Protein AF-F4MYA0-F1 (afdb_monomer_lite)

Secondary structure (DSSP, 8-state):
-TTHHHHHHHHHHHTT----------HHHHHHHHHHHHHHHHHHHHTT-HHHHHHHHHHIIIIIIHHHHHHHHHHT-HHHHHHHHHHHHHHHHHHHTT--HHHHHHHHHHHHT-

Radius of gyration: 24.02 Å; chains: 1; bounding box: 82×21×41 Å

Structure (mmCIF, N/CA/C/O backbone):
data_AF-F4MYA0-F1
#
_entry.id   AF-F4MYA0-F1
#
loop_
_atom_site.group_PDB
_atom_site.id
_atom_site.type_symbol
_atom_site.label_atom_id
_atom_site.label_alt_id
_atom_site.label_comp_id
_atom_site.label_asym_id
_atom_site.label_entity_id
_atom_site.label_seq_id
_atom_site.pdbx_PDB_ins_code
_atom_site.Cartn_x
_atom_site.Cartn_y
_atom_site.Cartn_z
_atom_site.occupancy
_atom_site.B_iso_or_equiv
_atom_site.auth_seq_id
_atom_site.auth_comp_id
_atom_site.auth_asym_id
_atom_site.auth_atom_id
_atom_site.pdbx_PDB_model_num
ATOM 1 N N . MET A 1 1 ? 64.788 -12.817 -22.695 1.00 56.31 1 MET A N 1
ATOM 2 C CA . MET A 1 1 ? 64.478 -11.828 -21.634 1.00 56.31 1 MET A CA 1
ATOM 3 C C . MET A 1 1 ? 63.382 -10.811 -21.996 1.00 56.31 1 MET A C 1
ATOM 5 O O . MET A 1 1 ? 62.639 -10.443 -21.104 1.00 56.31 1 MET A O 1
ATOM 9 N N . ARG A 1 2 ? 63.206 -10.347 -23.253 1.00 60.66 2 ARG A N 1
ATOM 10 C CA . ARG A 1 2 ? 62.245 -9.252 -23.568 1.00 60.66 2 ARG A CA 1
ATOM 11 C C . ARG A 1 2 ? 60.813 -9.672 -23.972 1.00 60.66 2 ARG A C 1
ATOM 13 O O . ARG A 1 2 ? 59.915 -8.839 -23.961 1.00 60.66 2 ARG A O 1
ATOM 20 N N . ILE A 1 3 ? 60.584 -10.946 -24.300 1.00 57.00 3 ILE A N 1
ATOM 21 C CA . ILE A 1 3 ? 59.259 -11.491 -24.684 1.00 57.00 3 ILE A CA 1
ATOM 22 C C . ILE A 1 3 ? 58.461 -11.957 -23.456 1.00 57.00 3 ILE A C 1
ATOM 24 O O . ILE A 1 3 ? 57.244 -11.820 -23.408 1.00 57.00 3 ILE A O 1
ATOM 28 N N . TRP A 1 4 ? 59.159 -12.421 -22.420 1.00 53.31 4 TRP A N 1
ATOM 29 C CA . TRP A 1 4 ? 58.544 -12.966 -21.209 1.00 53.31 4 TRP A CA 1
ATOM 30 C C . TRP A 1 4 ? 57.913 -11.878 -20.330 1.00 53.31 4 TRP A C 1
ATOM 32 O O . TRP A 1 4 ? 56.867 -12.112 -19.742 1.00 53.31 4 TRP A O 1
ATOM 42 N N . HIS A 1 5 ? 58.459 -10.656 -20.324 1.00 52.28 5 HIS A N 1
ATOM 43 C CA . HIS A 1 5 ? 57.819 -9.514 -19.658 1.00 52.28 5 HIS A CA 1
ATOM 44 C C . HIS A 1 5 ? 56.535 -9.054 -20.360 1.00 52.28 5 HIS A C 1
ATOM 46 O O . HIS A 1 5 ? 55.598 -8.637 -19.688 1.00 52.28 5 HIS A O 1
ATOM 52 N N . LYS A 1 6 ? 56.457 -9.173 -21.696 1.00 50.81 6 LYS A N 1
ATOM 53 C CA . LYS A 1 6 ? 55.238 -8.841 -22.451 1.00 50.81 6 LYS A CA 1
ATOM 54 C C . LYS A 1 6 ? 54.132 -9.876 -22.244 1.00 50.81 6 LYS A C 1
ATOM 56 O O . LYS A 1 6 ? 52.973 -9.495 -22.165 1.00 50.81 6 LYS A O 1
ATOM 61 N N . LEU A 1 7 ? 54.491 -11.155 -22.102 1.00 52.91 7 LEU A N 1
ATOM 62 C CA . LEU A 1 7 ? 53.539 -12.229 -21.799 1.00 52.91 7 LEU A CA 1
ATOM 63 C C . LEU A 1 7 ? 53.031 -12.152 -20.348 1.00 52.91 7 LEU A C 1
ATOM 65 O O . LEU A 1 7 ? 51.846 -12.339 -20.097 1.00 52.91 7 LEU A O 1
ATOM 69 N N . PHE A 1 8 ? 53.910 -11.800 -19.405 1.00 53.38 8 PHE A N 1
ATOM 70 C CA . PHE A 1 8 ? 53.550 -11.639 -17.995 1.00 53.38 8 PHE A CA 1
ATOM 71 C C . PHE A 1 8 ? 52.6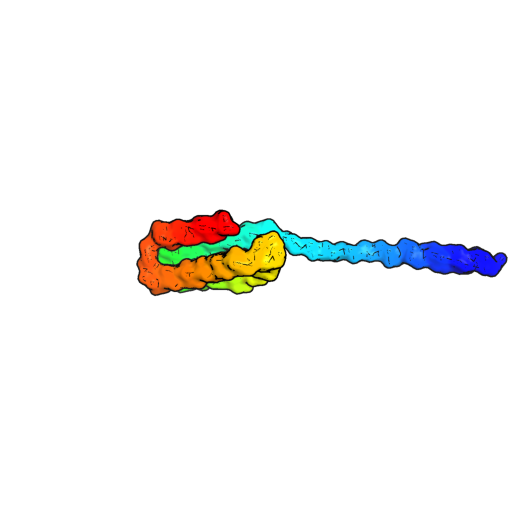28 -10.430 -17.757 1.00 53.38 8 PHE A C 1
ATOM 73 O O . PHE A 1 8 ? 51.671 -10.522 -16.994 1.00 53.38 8 PHE A O 1
ATOM 80 N N . LEU A 1 9 ? 52.853 -9.317 -18.469 1.00 52.88 9 LEU A N 1
ATOM 81 C CA . LEU A 1 9 ? 51.961 -8.150 -18.434 1.00 52.88 9 LEU A CA 1
ATOM 82 C C . LEU A 1 9 ? 50.583 -8.423 -19.063 1.00 52.88 9 LEU A C 1
ATOM 84 O O . LEU A 1 9 ? 49.599 -7.847 -18.611 1.00 52.88 9 LEU A O 1
ATOM 88 N N . LEU A 1 10 ? 50.488 -9.318 -20.055 1.00 52.19 10 LEU A N 1
ATOM 89 C CA . LEU A 1 10 ? 49.212 -9.665 -20.693 1.00 52.19 10 LEU A CA 1
ATOM 90 C C . LEU A 1 10 ? 48.321 -10.541 -19.790 1.00 52.19 10 LEU A C 1
ATOM 92 O O . LEU A 1 10 ? 47.106 -10.364 -19.776 1.00 52.19 10 LEU A O 1
ATOM 96 N N . CYS A 1 11 ? 48.912 -11.436 -18.988 1.00 51.09 11 CYS A N 1
ATOM 97 C CA . CYS A 1 11 ? 48.166 -12.289 -18.053 1.00 51.09 11 CYS A CA 1
ATOM 98 C C . CYS A 1 11 ? 47.602 -11.528 -16.839 1.00 51.09 11 CYS A C 1
ATOM 100 O O . CYS A 1 11 ? 46.540 -11.894 -16.339 1.00 51.09 11 CYS A O 1
ATOM 102 N N . CYS A 1 12 ? 48.245 -10.443 -16.387 1.00 49.72 12 CYS A N 1
ATOM 103 C CA . CYS A 1 12 ? 47.713 -9.619 -15.291 1.00 49.72 12 CYS A CA 1
ATOM 104 C C . CYS A 1 12 ? 46.422 -8.867 -15.663 1.00 49.72 12 CYS A C 1
ATOM 106 O O . CYS A 1 12 ? 45.593 -8.619 -14.791 1.00 49.72 12 CYS A O 1
ATOM 108 N N . CYS A 1 13 ? 46.207 -8.534 -16.940 1.00 49.50 13 CYS A N 1
ATOM 109 C CA . CYS A 1 13 ? 44.978 -7.861 -17.378 1.00 49.50 13 CYS A CA 1
ATOM 110 C C . CYS A 1 13 ? 43.757 -8.793 -17.455 1.00 49.50 13 CYS A C 1
ATOM 112 O O . CYS A 1 13 ? 42.631 -8.308 -17.409 1.00 49.50 13 CYS A O 1
ATOM 114 N N . TRP A 1 14 ? 43.946 -10.113 -17.536 1.00 48.06 14 TRP A N 1
ATOM 115 C CA . TRP A 1 14 ? 42.833 -11.072 -17.571 1.00 48.06 14 TRP A CA 1
ATOM 116 C C . TRP A 1 14 ? 42.303 -11.473 -16.195 1.00 48.06 14 TRP A C 1
ATOM 118 O O . TRP A 1 14 ? 41.161 -11.915 -16.100 1.00 48.06 14 TRP A O 1
ATOM 128 N N . TRP A 1 15 ? 43.064 -11.249 -15.122 1.00 49.00 15 TRP A N 1
ATOM 129 C CA . TRP A 1 15 ? 42.597 -11.553 -13.765 1.00 49.00 15 TRP A CA 1
ATOM 130 C C . TRP A 1 15 ? 41.831 -10.418 -13.079 1.00 49.00 15 TRP A C 1
ATOM 132 O O . TRP A 1 15 ? 41.242 -10.641 -12.027 1.00 49.00 15 TRP A O 1
ATOM 142 N N . LEU A 1 16 ? 41.772 -9.230 -13.689 1.00 53.59 16 LEU A N 1
ATOM 143 C CA . LEU A 1 16 ? 40.955 -8.106 -13.213 1.00 53.59 16 LEU A CA 1
ATOM 144 C C . LEU A 1 16 ? 39.551 -8.061 -13.840 1.00 53.59 16 LEU A C 1
ATOM 146 O O . LEU A 1 16 ? 38.893 -7.024 -13.822 1.00 53.59 16 LEU A O 1
ATOM 150 N N . SER A 1 17 ? 39.050 -9.184 -14.359 1.00 57.94 17 SER A N 1
ATOM 151 C CA . SER A 1 17 ? 37.619 -9.328 -14.658 1.00 57.94 17 SER A CA 1
ATOM 152 C C . SER A 1 17 ? 36.859 -9.624 -13.364 1.00 57.94 17 SER A C 1
ATOM 154 O O . SER A 1 17 ? 36.267 -10.688 -13.199 1.00 57.94 17 SER A O 1
ATOM 156 N N . SER A 1 18 ? 36.930 -8.698 -12.405 1.00 61.75 18 SER A N 1
ATOM 157 C CA . SER A 1 18 ? 36.075 -8.721 -11.224 1.00 61.75 18 SER A CA 1
ATOM 158 C C . SER A 1 18 ? 34.635 -8.637 -11.709 1.00 61.75 18 SER A C 1
ATOM 160 O O . SER A 1 18 ? 34.227 -7.641 -12.303 1.00 61.75 18 SER A O 1
ATOM 162 N N . SER A 1 19 ? 33.880 -9.706 -11.490 1.00 62.09 19 SER A N 1
ATOM 163 C CA . SER A 1 19 ? 32.445 -9.764 -11.718 1.00 62.09 19 SER A CA 1
ATOM 164 C C . SER A 1 19 ? 31.772 -8.577 -11.027 1.00 62.09 19 SER A C 1
ATOM 166 O O . SER A 1 19 ? 31.624 -8.579 -9.804 1.00 62.09 19 SER A O 1
ATOM 168 N N . LEU A 1 20 ? 31.356 -7.563 -11.794 1.00 63.84 20 LEU A N 1
ATOM 169 C CA . LEU A 1 20 ? 30.315 -6.656 -11.330 1.00 63.84 20 LEU A CA 1
ATOM 170 C C . LEU A 1 20 ? 29.056 -7.512 -11.190 1.00 63.84 20 LEU A C 1
ATOM 172 O O . LEU A 1 20 ? 28.386 -7.806 -12.178 1.00 63.84 20 LEU A O 1
ATOM 176 N N . ALA A 1 21 ? 28.762 -7.962 -9.974 1.00 64.62 21 ALA A N 1
ATOM 177 C CA . ALA A 1 21 ? 27.441 -8.464 -9.653 1.00 64.62 21 ALA A CA 1
ATOM 178 C C . ALA A 1 21 ? 26.504 -7.253 -9.668 1.00 64.62 21 ALA A C 1
ATOM 180 O O . ALA A 1 21 ? 26.565 -6.394 -8.790 1.00 64.62 21 ALA A O 1
ATOM 181 N N . TRP A 1 22 ? 25.685 -7.143 -10.710 1.00 63.69 22 TRP A N 1
ATOM 182 C CA . TRP A 1 22 ? 24.589 -6.186 -10.717 1.00 63.69 22 TRP A CA 1
ATOM 183 C C . TRP A 1 22 ? 23.570 -6.691 -9.703 1.00 63.69 22 TRP A C 1
ATOM 185 O O . TRP A 1 22 ? 23.063 -7.803 -9.847 1.00 63.69 22 TRP A O 1
ATOM 195 N N . ALA A 1 23 ? 23.307 -5.909 -8.657 1.00 66.25 23 ALA A N 1
ATOM 196 C CA . ALA A 1 23 ? 22.243 -6.231 -7.721 1.00 66.25 23 ALA A CA 1
ATOM 197 C C . ALA A 1 23 ? 20.912 -6.193 -8.482 1.00 66.25 23 ALA A C 1
ATOM 199 O O . ALA A 1 23 ? 20.441 -5.125 -8.876 1.00 66.25 23 ALA A O 1
ATOM 200 N N . THR A 1 24 ? 20.329 -7.361 -8.738 1.00 69.19 24 THR A N 1
ATOM 201 C CA . THR A 1 24 ? 18.968 -7.461 -9.260 1.00 69.19 24 THR A CA 1
ATOM 202 C C . THR A 1 24 ? 17.996 -7.128 -8.133 1.00 69.19 24 THR A C 1
ATOM 204 O O . THR A 1 24 ? 18.099 -7.747 -7.071 1.00 69.19 24 THR A O 1
ATOM 207 N N . PRO A 1 25 ? 17.063 -6.183 -8.329 1.00 76.38 25 PRO A N 1
ATOM 208 C CA . PRO A 1 25 ? 16.025 -5.911 -7.345 1.00 76.38 25 PRO A CA 1
ATOM 209 C C . PRO A 1 25 ? 15.222 -7.179 -7.037 1.00 76.38 25 PRO A C 1
ATOM 211 O O . PRO A 1 25 ? 14.745 -7.845 -7.958 1.00 76.38 25 PRO A O 1
ATOM 214 N N . ASP A 1 26 ? 15.052 -7.504 -5.754 1.00 88.00 26 ASP A N 1
ATOM 215 C CA . ASP A 1 26 ? 14.151 -8.578 -5.331 1.00 88.00 26 ASP A CA 1
ATOM 216 C C . ASP A 1 26 ? 12.717 -8.040 -5.275 1.00 88.00 26 ASP A C 1
ATOM 218 O O . ASP A 1 26 ? 12.185 -7.665 -4.226 1.00 88.00 26 ASP A O 1
ATOM 222 N N . TYR A 1 27 ? 12.090 -7.959 -6.450 1.00 91.81 27 TYR A N 1
ATOM 223 C CA . TYR A 1 27 ? 10.709 -7.499 -6.570 1.00 91.81 27 TYR A CA 1
ATOM 224 C C . TYR A 1 27 ? 9.742 -8.363 -5.755 1.00 91.81 27 TYR A C 1
ATOM 226 O O . TYR A 1 27 ? 8.756 -7.844 -5.235 1.00 91.81 27 TYR A O 1
ATOM 234 N N . GLN A 1 28 ? 10.025 -9.661 -5.605 1.00 93.19 28 GLN A N 1
ATOM 235 C CA . GLN A 1 28 ? 9.164 -10.563 -4.849 1.00 93.19 28 GLN A CA 1
ATOM 236 C C . GLN A 1 28 ? 9.171 -10.209 -3.361 1.00 93.19 28 GLN A C 1
ATOM 238 O O . GLN A 1 28 ? 8.114 -10.222 -2.728 1.00 93.19 28 GLN A O 1
ATOM 243 N N . GLN A 1 29 ? 10.329 -9.838 -2.810 1.00 95.06 29 GLN A N 1
ATOM 244 C CA . GLN A 1 29 ? 10.419 -9.348 -1.438 1.00 95.06 29 GLN A CA 1
ATOM 245 C C . GLN A 1 29 ? 9.545 -8.103 -1.226 1.00 95.06 29 GLN A C 1
ATOM 247 O O . GLN A 1 29 ? 8.795 -8.050 -0.251 1.00 95.06 29 GLN A O 1
ATOM 252 N N . TRP A 1 30 ? 9.587 -7.126 -2.137 1.00 95.69 30 TRP A N 1
ATOM 253 C CA . TRP A 1 30 ? 8.759 -5.917 -2.028 1.00 95.69 30 TRP A CA 1
ATOM 254 C C . TRP A 1 30 ? 7.263 -6.206 -2.173 1.00 95.69 30 TRP A C 1
ATOM 256 O O . TRP A 1 30 ? 6.459 -5.664 -1.418 1.00 95.69 30 TRP A O 1
ATOM 266 N N . VAL A 1 31 ? 6.877 -7.105 -3.084 1.00 96.19 31 VAL A N 1
ATOM 267 C CA . VAL A 1 31 ? 5.482 -7.558 -3.212 1.00 96.19 31 VAL A CA 1
ATOM 268 C C . VAL A 1 31 ? 5.001 -8.213 -1.913 1.00 96.19 31 VAL A C 1
ATOM 270 O O . VAL A 1 31 ? 3.919 -7.884 -1.424 1.00 96.19 31 VAL A O 1
ATOM 273 N N . ASN A 1 32 ? 5.812 -9.088 -1.316 1.00 97.56 32 ASN A N 1
ATOM 274 C CA . ASN A 1 32 ? 5.476 -9.753 -0.056 1.00 97.56 32 ASN A CA 1
ATOM 275 C C . ASN A 1 32 ? 5.345 -8.752 1.107 1.00 97.56 32 ASN A C 1
ATOM 277 O O . ASN A 1 32 ? 4.433 -8.880 1.926 1.00 97.56 32 ASN A O 1
ATOM 281 N N . ASP A 1 33 ? 6.224 -7.746 1.177 1.00 98.19 33 ASP A N 1
ATOM 282 C CA . ASP A 1 33 ? 6.161 -6.696 2.202 1.00 98.19 33 ASP A CA 1
ATOM 283 C C . ASP A 1 33 ? 4.881 -5.851 2.056 1.00 98.19 33 ASP A C 1
ATOM 285 O O . ASP A 1 33 ? 4.145 -5.664 3.028 1.00 98.19 33 ASP A O 1
ATOM 289 N N . ILE A 1 34 ? 4.516 -5.453 0.828 1.00 98.25 34 ILE A N 1
ATOM 290 C CA . ILE A 1 34 ? 3.228 -4.787 0.568 1.00 98.25 34 ILE A CA 1
ATOM 291 C C . ILE A 1 34 ? 2.069 -5.657 1.058 1.00 98.25 34 ILE A C 1
ATOM 293 O O . ILE A 1 34 ? 1.239 -5.180 1.829 1.00 98.25 34 ILE A O 1
ATOM 297 N N . GLN A 1 35 ? 2.008 -6.932 0.662 1.00 98.44 35 GLN A N 1
ATOM 298 C CA . GLN A 1 35 ? 0.912 -7.822 1.056 1.00 98.44 35 GLN A CA 1
ATOM 299 C C . GLN A 1 35 ? 0.789 -7.950 2.581 1.00 98.44 35 GLN A C 1
ATOM 301 O O . GLN A 1 35 ? -0.313 -7.796 3.112 1.00 98.44 35 GLN A O 1
ATOM 306 N N . SER A 1 36 ? 1.915 -8.134 3.278 1.00 98.69 36 SER A N 1
ATOM 307 C CA . SER A 1 36 ? 1.983 -8.199 4.742 1.00 98.69 36 SER A CA 1
ATOM 308 C C . SER A 1 36 ? 1.467 -6.917 5.407 1.00 98.69 36 SER A C 1
ATOM 310 O O . SER A 1 36 ? 0.666 -6.962 6.345 1.00 98.69 36 SER A O 1
ATOM 312 N N . ARG A 1 37 ? 1.858 -5.746 4.892 1.00 98.75 37 ARG A N 1
ATOM 313 C CA . ARG A 1 37 ? 1.384 -4.454 5.407 1.00 98.75 37 ARG A CA 1
ATOM 314 C C . ARG A 1 37 ? -0.101 -4.237 5.142 1.00 98.75 37 ARG A C 1
ATOM 316 O O . ARG A 1 37 ? -0.794 -3.735 6.020 1.00 98.75 37 ARG A O 1
ATOM 323 N N . LEU A 1 38 ? -0.615 -4.664 3.988 1.00 98.81 38 LEU A N 1
ATOM 324 C CA . LEU A 1 38 ? -2.050 -4.615 3.690 1.00 98.81 38 LEU A CA 1
ATOM 325 C C . LEU A 1 38 ? -2.858 -5.539 4.622 1.00 98.81 38 LEU A C 1
ATOM 327 O O . LEU A 1 38 ? -3.917 -5.137 5.103 1.00 98.81 38 LEU A O 1
ATOM 331 N N . ASP A 1 39 ? -2.349 -6.734 4.943 1.00 98.81 39 ASP A N 1
ATOM 332 C CA . ASP A 1 39 ? -2.935 -7.600 5.980 1.00 98.81 39 ASP A CA 1
ATOM 333 C C . ASP A 1 39 ? -2.945 -6.922 7.348 1.00 98.81 39 ASP A C 1
ATOM 335 O O . ASP A 1 39 ? -3.963 -6.904 8.047 1.00 98.81 39 ASP A O 1
ATOM 339 N N . LYS A 1 40 ? -1.828 -6.294 7.716 1.00 98.88 40 LYS A N 1
ATOM 340 C CA . LYS A 1 40 ? -1.721 -5.561 8.972 1.00 98.88 40 LYS A CA 1
ATOM 341 C C . LYS A 1 40 ? -2.690 -4.378 9.036 1.00 98.88 40 LYS A C 1
ATOM 343 O O . LYS A 1 40 ? -3.284 -4.151 10.089 1.00 98.88 40 LYS A O 1
ATOM 348 N N . THR A 1 41 ? -2.893 -3.656 7.932 1.00 98.88 41 THR A N 1
ATOM 349 C CA . THR A 1 41 ? -3.888 -2.580 7.832 1.00 98.88 41 THR A CA 1
ATOM 350 C C . THR A 1 41 ? -5.291 -3.093 8.143 1.00 98.88 41 THR A C 1
ATOM 352 O O . THR A 1 41 ? -5.969 -2.480 8.967 1.00 98.88 41 THR A O 1
ATOM 355 N N . SER A 1 42 ? -5.713 -4.215 7.544 1.00 98.81 42 SER A N 1
ATOM 356 C CA . SER A 1 42 ? -7.029 -4.818 7.820 1.00 98.81 42 SER A CA 1
ATOM 357 C C . SER A 1 42 ? -7.188 -5.159 9.306 1.00 98.81 42 SER A C 1
ATOM 359 O O . SER A 1 42 ? -8.163 -4.748 9.936 1.00 98.81 42 SER A O 1
ATOM 361 N N . GLN A 1 43 ? -6.183 -5.817 9.898 1.00 98.88 43 GLN A N 1
ATOM 362 C CA . GLN A 1 43 ? -6.193 -6.197 11.316 1.00 98.88 43 GLN A CA 1
ATOM 363 C C . GLN A 1 43 ? -6.270 -4.989 12.257 1.00 98.88 43 GLN A C 1
ATOM 365 O O . GLN A 1 43 ? -7.004 -5.014 13.244 1.00 98.88 43 GLN A O 1
ATOM 370 N N . LEU A 1 44 ? -5.496 -3.936 11.983 1.00 98.94 44 LEU A N 1
ATOM 371 C CA . LEU A 1 44 ? -5.516 -2.708 12.780 1.00 98.94 44 LEU A CA 1
ATOM 372 C C . LEU A 1 44 ? -6.873 -2.011 12.677 1.00 98.94 44 LEU A C 1
ATOM 374 O O . LEU A 1 44 ? -7.409 -1.569 13.693 1.00 98.94 44 LEU A O 1
ATOM 378 N N . TYR A 1 45 ? -7.452 -1.962 11.477 1.00 98.81 45 TYR A N 1
ATOM 379 C CA . TYR A 1 45 ? -8.766 -1.366 11.272 1.00 98.81 45 TYR A CA 1
ATOM 380 C C . TYR A 1 45 ? -9.870 -2.139 12.006 1.00 98.81 45 TYR A C 1
ATOM 382 O O . TYR A 1 45 ? -10.677 -1.536 12.712 1.00 98.81 45 TYR A O 1
ATOM 390 N N . GLN A 1 46 ? -9.825 -3.474 11.968 1.00 98.62 46 GLN A N 1
ATOM 391 C CA . GLN A 1 46 ? -10.743 -4.336 12.718 1.00 98.62 46 GLN A CA 1
ATOM 392 C C . GLN A 1 46 ? -10.663 -4.094 14.236 1.00 98.62 46 GLN A C 1
ATOM 394 O O . GLN A 1 46 ? -11.667 -4.177 14.941 1.00 98.62 46 GLN A O 1
ATOM 399 N N . GLN A 1 47 ? -9.474 -3.760 14.741 1.00 98.69 47 GLN A N 1
ATOM 400 C CA . GLN A 1 47 ? -9.228 -3.401 16.143 1.00 98.69 47 GLN A CA 1
ATOM 401 C C . GLN A 1 47 ? -9.595 -1.944 16.472 1.00 98.69 47 GLN A C 1
ATOM 403 O O . GLN A 1 47 ? -9.272 -1.475 17.561 1.00 98.69 47 GLN A O 1
ATOM 408 N N . GLN A 1 48 ? -10.237 -1.222 15.547 1.00 98.44 48 GLN A N 1
ATOM 409 C CA . GLN A 1 48 ? -10.585 0.199 15.661 1.00 98.44 48 GLN A CA 1
ATOM 410 C C . GLN A 1 48 ? -9.365 1.126 15.830 1.00 98.44 48 GLN A C 1
ATOM 412 O O . GLN A 1 48 ? -9.489 2.271 16.265 1.00 98.44 48 GLN A O 1
ATOM 417 N N . LYS A 1 49 ? -8.169 0.661 15.446 1.00 98.75 49 LYS A N 1
ATOM 418 C CA . LYS A 1 49 ? -6.916 1.431 15.475 1.00 98.75 49 LYS A CA 1
ATOM 419 C C . LYS A 1 49 ? -6.724 2.188 14.165 1.00 98.75 49 LYS A C 1
ATOM 421 O O . LYS A 1 49 ? -5.793 1.933 13.400 1.00 98.75 49 LYS A O 1
ATOM 426 N N . ASN A 1 50 ? -7.640 3.108 13.883 1.00 98.44 50 ASN A N 1
ATOM 427 C CA . ASN A 1 50 ? -7.757 3.730 12.563 1.00 98.44 50 ASN A CA 1
ATOM 428 C C . ASN A 1 50 ? -6.505 4.527 12.165 1.00 98.44 50 ASN A C 1
ATOM 430 O O . ASN A 1 50 ? -6.062 4.424 11.022 1.00 98.44 50 ASN A O 1
ATOM 434 N N . ASP A 1 51 ? -5.894 5.268 13.089 1.00 98.62 51 ASP A N 1
ATOM 435 C CA . ASP A 1 51 ? -4.687 6.055 12.798 1.00 98.62 51 ASP A CA 1
ATOM 436 C C . ASP A 1 51 ? -3.479 5.164 12.473 1.00 98.62 51 ASP A C 1
ATOM 438 O O . ASP A 1 51 ? -2.740 5.428 11.519 1.00 98.62 51 ASP A O 1
ATOM 442 N N . GLU A 1 52 ? -3.319 4.055 13.199 1.00 98.81 52 GLU A N 1
ATOM 443 C CA . GLU A 1 52 ? -2.288 3.053 12.914 1.00 98.81 52 GLU A CA 1
ATOM 444 C C . GLU A 1 52 ? -2.548 2.370 11.564 1.00 98.81 52 GLU A C 1
ATOM 446 O O . GLU A 1 52 ? -1.621 2.194 10.772 1.00 98.81 52 GLU A O 1
ATOM 451 N N . ALA A 1 53 ? -3.805 2.030 11.256 1.00 98.88 53 ALA A N 1
ATOM 452 C CA . ALA A 1 53 ? -4.185 1.420 9.983 1.00 98.88 53 ALA A CA 1
ATOM 453 C C . ALA A 1 53 ? -3.891 2.354 8.793 1.00 98.88 53 ALA A C 1
ATOM 455 O O . ALA A 1 53 ? -3.296 1.923 7.799 1.00 98.88 53 ALA A O 1
ATOM 456 N N . ARG A 1 54 ? -4.236 3.647 8.920 1.00 98.81 54 ARG A N 1
ATOM 457 C CA . ARG A 1 54 ? -3.934 4.698 7.929 1.00 98.81 54 ARG A CA 1
ATOM 458 C C . ARG A 1 54 ? -2.440 4.867 7.720 1.00 98.81 54 ARG A C 1
ATOM 460 O O . ARG A 1 54 ? -1.996 4.974 6.581 1.00 98.81 54 ARG A O 1
ATOM 467 N N . THR A 1 55 ? -1.681 4.894 8.809 1.00 98.81 55 THR A N 1
ATOM 468 C CA . THR A 1 55 ? -0.222 5.014 8.756 1.00 98.81 55 THR A CA 1
ATOM 469 C C . THR A 1 55 ? 0.384 3.789 8.082 1.00 98.81 55 THR A C 1
ATOM 471 O O . THR A 1 55 ? 1.208 3.928 7.186 1.00 98.81 55 THR A O 1
ATOM 474 N N . THR A 1 56 ? -0.089 2.590 8.420 1.00 98.88 56 THR A N 1
ATOM 475 C CA . THR A 1 56 ? 0.415 1.332 7.853 1.00 98.88 56 THR A CA 1
ATOM 476 C C . THR A 1 56 ? 0.216 1.263 6.336 1.00 98.88 56 THR A C 1
ATOM 478 O O . THR A 1 56 ? 1.173 0.979 5.618 1.00 98.88 56 THR A O 1
ATOM 481 N N . VAL A 1 57 ? -0.980 1.590 5.819 1.00 98.75 57 VAL A N 1
ATOM 482 C CA . VAL A 1 57 ? -1.217 1.585 4.359 1.00 98.75 57 VAL A CA 1
ATOM 483 C C . VAL A 1 57 ? -0.443 2.697 3.649 1.00 98.75 57 VAL A C 1
ATOM 485 O O . VAL A 1 57 ? 0.031 2.510 2.532 1.00 98.75 57 VAL A O 1
ATOM 488 N N . GLN A 1 58 ? -0.256 3.840 4.312 1.00 98.69 58 GLN A N 1
ATOM 489 C CA . GLN A 1 58 ? 0.558 4.936 3.799 1.00 98.69 58 GLN A CA 1
ATOM 490 C C . GLN A 1 58 ? 2.037 4.535 3.691 1.00 98.69 58 GLN A C 1
ATOM 492 O O . GLN A 1 58 ? 2.678 4.856 2.697 1.00 98.69 58 GLN A O 1
ATOM 497 N N . MET A 1 59 ? 2.575 3.809 4.673 1.00 98.56 59 MET A N 1
ATOM 498 C CA . MET A 1 59 ? 3.957 3.321 4.627 1.00 98.56 59 MET A CA 1
ATOM 499 C C . MET A 1 59 ? 4.138 2.175 3.630 1.00 98.56 59 MET A C 1
ATOM 501 O O . MET A 1 59 ? 5.182 2.098 3.000 1.00 98.56 59 MET A O 1
ATOM 505 N N . ALA A 1 60 ? 3.123 1.335 3.400 1.00 98.56 60 ALA A N 1
ATOM 506 C CA . ALA A 1 60 ? 3.162 0.370 2.296 1.00 98.56 60 ALA A CA 1
ATOM 507 C C . ALA A 1 60 ? 3.334 1.065 0.930 1.00 98.56 60 ALA A C 1
ATOM 509 O O . ALA A 1 60 ? 4.056 0.562 0.070 1.00 98.56 60 ALA A O 1
ATOM 510 N N . TYR A 1 61 ? 2.717 2.238 0.758 1.00 98.56 61 TYR A N 1
ATOM 511 C CA . TYR A 1 61 ? 2.917 3.076 -0.421 1.00 98.56 61 TYR A CA 1
ATOM 512 C C . TYR A 1 61 ? 4.331 3.687 -0.462 1.00 98.56 61 TYR A C 1
ATOM 514 O O . TYR A 1 61 ? 5.115 3.341 -1.343 1.00 98.56 61 TYR A O 1
ATOM 522 N N . PHE A 1 62 ? 4.677 4.544 0.505 1.00 98.19 62 PHE A N 1
ATOM 523 C CA . PHE A 1 62 ? 5.920 5.329 0.458 1.00 98.19 62 PHE A CA 1
ATOM 524 C C . PHE A 1 62 ? 7.189 4.484 0.628 1.00 98.19 62 PHE A C 1
ATOM 526 O O . PHE A 1 62 ? 8.168 4.692 -0.074 1.00 98.19 62 PHE A O 1
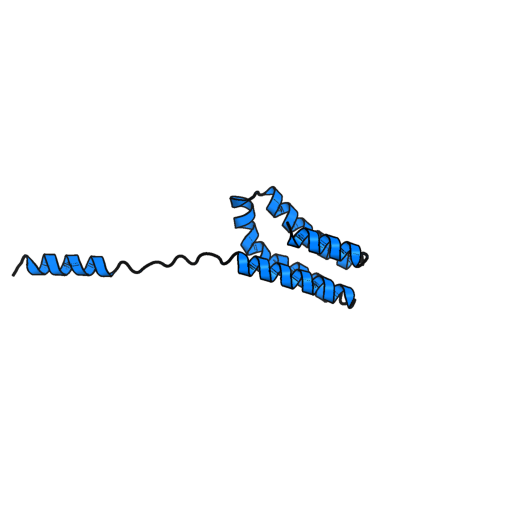ATOM 533 N N . GLU A 1 63 ? 7.208 3.523 1.555 1.00 97.38 63 GLU A N 1
ATOM 534 C CA . GLU A 1 63 ? 8.442 2.779 1.848 1.00 97.38 63 GLU A CA 1
ATOM 535 C C . GLU A 1 63 ? 8.693 1.641 0.855 1.00 97.38 63 GLU A C 1
ATOM 537 O O . GLU A 1 63 ? 9.843 1.244 0.664 1.00 97.38 63 GLU A O 1
ATOM 542 N N . VAL A 1 64 ? 7.635 1.093 0.242 1.00 96.94 64 VAL A N 1
ATOM 543 C CA . VAL A 1 64 ? 7.732 -0.144 -0.545 1.00 96.94 64 VAL A CA 1
ATOM 544 C C . VAL A 1 64 ? 7.282 0.051 -1.989 1.00 96.94 64 VAL A C 1
ATOM 546 O O . VAL A 1 64 ? 8.083 -0.190 -2.892 1.00 96.94 64 VAL A O 1
ATOM 549 N N . PHE A 1 65 ? 6.047 0.509 -2.234 1.00 98.19 65 PHE A N 1
ATOM 550 C CA . PHE A 1 65 ? 5.508 0.633 -3.596 1.00 98.19 65 PHE A CA 1
ATOM 551 C C . PHE A 1 65 ? 6.274 1.630 -4.475 1.00 98.19 65 PHE A C 1
ATOM 553 O O . PHE A 1 65 ? 6.437 1.354 -5.661 1.00 98.19 65 PHE A O 1
ATOM 560 N N . GLU A 1 66 ? 6.816 2.724 -3.933 1.00 96.88 66 GLU A N 1
ATOM 561 C CA . GLU A 1 66 ? 7.633 3.667 -4.724 1.00 96.88 66 GLU A CA 1
ATOM 562 C C . GLU A 1 66 ? 8.848 2.984 -5.396 1.00 96.88 66 GLU A C 1
ATOM 564 O O . GLU A 1 66 ? 9.229 3.344 -6.510 1.00 96.88 66 GLU A O 1
ATOM 569 N N . ASN A 1 67 ? 9.398 1.914 -4.800 1.00 95.69 67 ASN A N 1
ATOM 570 C CA . ASN A 1 67 ? 10.475 1.116 -5.413 1.00 95.69 67 ASN A CA 1
ATOM 571 C C . ASN A 1 67 ? 9.995 0.262 -6.604 1.00 95.69 67 ASN A C 1
ATOM 573 O O . ASN A 1 67 ? 10.794 -0.153 -7.447 1.00 95.69 67 ASN A O 1
ATOM 577 N N . LEU A 1 68 ? 8.691 -0.018 -6.672 1.00 96.56 68 LEU A N 1
ATOM 578 C CA . LEU A 1 68 ? 8.040 -0.802 -7.722 1.00 96.56 68 LEU A CA 1
ATOM 579 C C . LEU A 1 68 ? 7.376 0.069 -8.793 1.00 96.56 68 LEU A C 1
ATOM 581 O O . LEU A 1 68 ? 7.178 -0.411 -9.908 1.00 96.56 68 LEU A O 1
ATOM 585 N N . GLU A 1 69 ? 7.073 1.334 -8.502 1.00 97.06 69 GLU A N 1
ATOM 586 C CA . GLU A 1 69 ? 6.341 2.234 -9.400 1.00 97.06 69 GLU A CA 1
ATOM 587 C C . GLU A 1 69 ? 7.025 2.365 -10.773 1.00 97.06 69 GLU A C 1
ATOM 589 O O . GLU A 1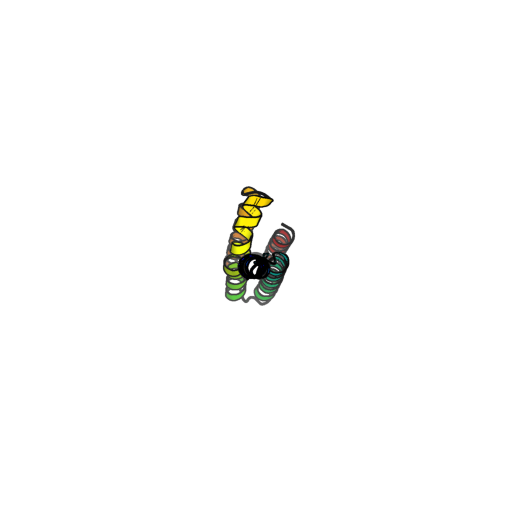 69 ? 6.417 2.127 -11.819 1.00 97.06 69 GLU A O 1
ATOM 594 N N . GLY A 1 70 ? 8.324 2.682 -10.787 1.00 97.19 70 GLY A N 1
ATOM 595 C CA . GLY A 1 70 ? 9.113 2.786 -12.018 1.00 97.19 70 GLY A CA 1
ATOM 596 C C . GLY A 1 70 ? 9.113 1.485 -12.836 1.00 97.19 70 GLY A C 1
ATOM 597 O O . GLY A 1 70 ? 8.725 1.509 -14.010 1.00 97.19 70 GLY A O 1
ATOM 598 N N . PRO A 1 71 ? 9.505 0.342 -12.241 1.00 95.31 71 PRO A N 1
ATOM 599 C CA . PRO A 1 71 ? 9.428 -0.967 -12.885 1.00 95.31 71 PRO A CA 1
ATOM 600 C C . PRO A 1 71 ? 8.036 -1.324 -13.423 1.00 95.31 71 PRO A C 1
ATOM 602 O O . PRO A 1 71 ? 7.945 -1.798 -14.555 1.00 95.31 71 PRO A O 1
ATOM 605 N N . ILE A 1 72 ? 6.959 -1.069 -12.675 1.00 97.19 72 ILE A N 1
ATOM 606 C CA . ILE A 1 72 ? 5.578 -1.325 -13.119 1.00 97.19 72 ILE A CA 1
ATOM 607 C C . ILE A 1 72 ? 5.232 -0.434 -14.312 1.00 97.19 72 ILE A C 1
ATOM 609 O O . ILE A 1 72 ? 4.699 -0.917 -15.313 1.00 97.19 72 ILE A O 1
ATOM 613 N N . ARG A 1 73 ? 5.565 0.859 -14.247 1.00 98.12 73 ARG A N 1
ATOM 614 C CA . ARG A 1 73 ? 5.300 1.813 -15.328 1.00 98.12 73 ARG A CA 1
ATOM 615 C C . ARG A 1 73 ? 5.972 1.406 -16.639 1.00 98.12 73 ARG A C 1
ATOM 617 O O . ARG A 1 73 ? 5.354 1.549 -17.692 1.00 98.12 73 ARG A O 1
ATOM 624 N N . ILE A 1 74 ? 7.212 0.924 -16.567 1.00 97.31 74 ILE A N 1
ATOM 625 C CA . ILE A 1 74 ? 8.021 0.557 -17.738 1.00 97.31 74 ILE A CA 1
ATOM 626 C C . ILE A 1 74 ? 7.625 -0.815 -18.290 1.00 97.31 74 ILE A C 1
ATOM 628 O O . ILE A 1 74 ? 7.493 -0.964 -19.501 1.00 97.31 74 ILE A O 1
ATOM 632 N N . ASN A 1 75 ? 7.446 -1.813 -17.420 1.00 96.00 75 ASN A N 1
ATOM 633 C CA . ASN A 1 75 ? 7.304 -3.210 -17.841 1.00 96.00 75 ASN A CA 1
ATOM 634 C C . ASN A 1 75 ? 5.847 -3.682 -17.945 1.00 96.00 75 ASN A C 1
ATOM 636 O O . ASN A 1 75 ? 5.586 -4.681 -18.608 1.00 96.00 75 ASN A O 1
ATOM 640 N N . ILE A 1 76 ? 4.906 -2.989 -17.294 1.00 96.38 76 ILE A N 1
ATOM 641 C CA . ILE A 1 76 ? 3.474 -3.311 -17.338 1.00 96.38 76 ILE A CA 1
ATOM 642 C C . ILE A 1 76 ? 2.717 -2.186 -18.044 1.00 96.38 76 ILE A C 1
ATOM 644 O O . ILE A 1 76 ? 2.288 -2.352 -19.180 1.00 96.38 76 ILE A O 1
ATOM 648 N N . SER A 1 77 ? 2.523 -1.045 -17.376 1.00 98.25 77 SER A N 1
ATOM 649 C CA . SER A 1 77 ? 2.028 0.201 -17.977 1.00 98.25 77 SER A CA 1
ATOM 650 C C . SER A 1 77 ? 1.985 1.332 -16.949 1.00 98.25 77 SER A C 1
ATOM 652 O O . SER A 1 77 ? 1.765 1.111 -15.755 1.00 98.25 77 SER A O 1
ATOM 654 N N . ALA A 1 78 ? 2.082 2.575 -17.424 1.00 98.25 78 ALA A N 1
ATOM 655 C CA . ALA A 1 78 ? 1.828 3.760 -16.601 1.00 98.25 78 ALA A CA 1
ATOM 656 C C . ALA A 1 78 ? 0.421 3.754 -15.983 1.00 98.25 78 ALA A C 1
ATOM 658 O O . ALA A 1 78 ? 0.257 4.114 -14.819 1.00 98.25 78 ALA A O 1
ATOM 659 N N . GLN A 1 79 ? -0.582 3.292 -16.738 1.00 98.31 79 GLN A N 1
ATOM 660 C CA . GLN A 1 79 ? -1.959 3.202 -16.256 1.00 98.31 79 GLN A CA 1
ATOM 661 C C . GLN A 1 79 ? -2.078 2.255 -15.059 1.00 98.31 79 GLN A C 1
ATOM 663 O O . GLN A 1 79 ? -2.755 2.591 -14.089 1.00 98.31 79 GLN A O 1
ATOM 668 N N . LYS A 1 80 ? -1.404 1.100 -15.099 1.00 98.00 80 LYS A N 1
ATOM 669 C CA . LYS A 1 80 ? -1.416 0.149 -13.986 1.00 98.00 80 LYS A CA 1
ATOM 670 C C . LYS A 1 80 ? -0.774 0.738 -12.733 1.00 98.00 80 LYS A C 1
ATOM 672 O O . LYS A 1 80 ? -1.362 0.649 -11.660 1.00 98.00 80 LYS A O 1
ATOM 677 N N . SER A 1 81 ? 0.384 1.380 -12.885 1.00 98.25 81 SER A N 1
ATOM 678 C CA . SER A 1 81 ? 1.072 2.045 -11.775 1.00 98.25 81 SER A CA 1
ATOM 679 C C . SER A 1 81 ? 0.179 3.091 -11.103 1.00 98.25 81 SER A C 1
ATOM 681 O O . SER A 1 81 ? 0.007 3.070 -9.887 1.00 98.25 81 SER A O 1
ATOM 683 N N . TYR A 1 82 ? -0.472 3.935 -11.909 1.00 98.12 82 TYR A N 1
ATOM 684 C CA . TYR A 1 82 ? -1.402 4.956 -11.428 1.00 98.12 82 TYR A CA 1
ATOM 685 C C . TYR A 1 82 ? -2.618 4.362 -10.701 1.00 98.12 82 TYR A C 1
ATOM 687 O O . TYR A 1 82 ? -3.030 4.860 -9.658 1.00 98.12 82 TYR A O 1
ATOM 695 N N . GLN A 1 83 ? -3.201 3.278 -11.226 1.00 98.44 83 GLN A N 1
ATOM 696 C CA . GLN A 1 83 ? -4.326 2.599 -10.573 1.00 98.44 83 GLN A CA 1
ATOM 697 C C . GLN A 1 83 ? -3.944 2.061 -9.190 1.00 98.44 83 GLN A C 1
ATOM 699 O O . GLN A 1 83 ? -4.740 2.157 -8.256 1.00 98.44 83 GLN A O 1
ATOM 704 N N . MET A 1 84 ? -2.737 1.507 -9.055 1.00 98.50 84 MET A N 1
ATOM 705 C CA . MET A 1 84 ? -2.238 0.991 -7.780 1.00 98.50 84 MET A CA 1
ATOM 706 C C . MET A 1 84 ? -1.967 2.125 -6.786 1.00 98.50 84 MET A C 1
ATOM 708 O O . MET A 1 84 ? -2.460 2.063 -5.662 1.00 98.50 84 MET A O 1
ATOM 712 N N . GLU A 1 85 ? -1.277 3.191 -7.208 1.00 98.50 85 GLU A N 1
ATOM 713 C CA . GLU A 1 85 ? -1.073 4.409 -6.407 1.00 98.50 85 GLU A CA 1
ATOM 714 C C . GLU A 1 85 ? -2.408 4.974 -5.892 1.00 98.50 85 GLU A C 1
ATOM 716 O O . GLU A 1 85 ? -2.589 5.189 -4.689 1.00 98.50 85 GLU A O 1
ATOM 721 N N . ALA A 1 86 ? -3.387 5.138 -6.788 1.00 98.50 86 ALA A N 1
ATOM 722 C CA . ALA A 1 86 ? -4.712 5.631 -6.434 1.00 98.50 86 ALA A CA 1
ATOM 723 C C . ALA A 1 86 ? -5.414 4.721 -5.413 1.00 98.50 86 ALA A C 1
ATOM 725 O O . ALA A 1 86 ? -6.059 5.219 -4.487 1.00 98.50 86 ALA A O 1
ATOM 726 N N . ALA A 1 87 ? -5.265 3.397 -5.532 1.00 98.69 87 ALA A N 1
ATOM 727 C CA . ALA A 1 87 ? -5.856 2.448 -4.596 1.00 98.69 87 ALA A CA 1
ATOM 728 C C . ALA A 1 87 ? -5.303 2.608 -3.168 1.00 98.69 87 ALA A C 1
ATOM 730 O O . ALA A 1 87 ? -6.099 2.594 -2.227 1.00 98.69 87 ALA A O 1
ATOM 731 N N . PHE A 1 88 ? -3.993 2.830 -2.985 1.00 98.81 88 PHE A N 1
ATOM 732 C CA . PHE A 1 88 ? -3.420 3.122 -1.660 1.00 98.81 88 PHE A CA 1
ATOM 733 C C . PHE A 1 88 ? -4.040 4.383 -1.040 1.00 98.81 88 PHE A C 1
ATOM 735 O O . PHE A 1 88 ? -4.476 4.370 0.118 1.00 98.81 88 PHE A O 1
ATOM 742 N N . GLY A 1 89 ? -4.123 5.467 -1.819 1.00 98.62 89 GLY A N 1
ATOM 743 C CA . GLY A 1 89 ? -4.733 6.724 -1.379 1.00 98.62 89 GLY A CA 1
ATOM 744 C C . GLY A 1 89 ? -6.215 6.569 -1.026 1.00 98.62 89 GLY A C 1
ATOM 745 O O . GLY A 1 89 ? -6.682 7.102 -0.015 1.00 98.62 89 GLY A O 1
ATOM 746 N N . GLU A 1 90 ? -6.949 5.792 -1.819 1.00 98.81 90 GLU A N 1
ATOM 747 C CA . GLU A 1 90 ? -8.362 5.512 -1.593 1.00 98.81 90 GLU A CA 1
ATOM 748 C C . GLU A 1 90 ? -8.593 4.694 -0.322 1.00 98.81 90 GLU A C 1
ATOM 750 O O . GLU A 1 90 ? -9.443 5.082 0.475 1.00 98.81 90 GLU A O 1
ATOM 755 N N . ILE A 1 91 ? -7.809 3.638 -0.073 1.00 98.88 91 ILE A N 1
ATOM 756 C CA . ILE A 1 91 ? -7.894 2.852 1.170 1.00 98.88 91 ILE A CA 1
ATOM 757 C C . ILE A 1 91 ? -7.663 3.758 2.381 1.00 98.88 91 ILE A C 1
ATOM 759 O O . ILE A 1 91 ? -8.465 3.770 3.316 1.00 98.88 91 ILE A O 1
ATOM 763 N N . ARG A 1 92 ? -6.603 4.579 2.354 1.00 98.81 92 ARG A N 1
ATOM 764 C CA . ARG A 1 92 ? -6.299 5.530 3.434 1.00 98.81 92 ARG A CA 1
ATOM 765 C C . ARG A 1 92 ? -7.462 6.492 3.693 1.00 98.81 92 ARG A C 1
ATOM 767 O O . ARG A 1 92 ? -7.770 6.776 4.853 1.00 98.81 92 ARG A O 1
ATOM 774 N N . ARG A 1 93 ? -8.100 7.000 2.632 1.00 98.81 93 ARG A N 1
ATOM 775 C CA . ARG A 1 93 ? -9.285 7.867 2.725 1.00 98.81 93 ARG A CA 1
ATOM 776 C C . ARG A 1 93 ? -10.478 7.114 3.315 1.00 98.81 93 ARG A C 1
ATOM 778 O O . ARG A 1 93 ? -11.080 7.617 4.255 1.00 98.81 93 ARG A O 1
ATOM 785 N N . MET A 1 94 ? -10.785 5.915 2.818 1.00 98.81 94 MET A N 1
ATOM 786 C CA . MET A 1 94 ? -11.908 5.100 3.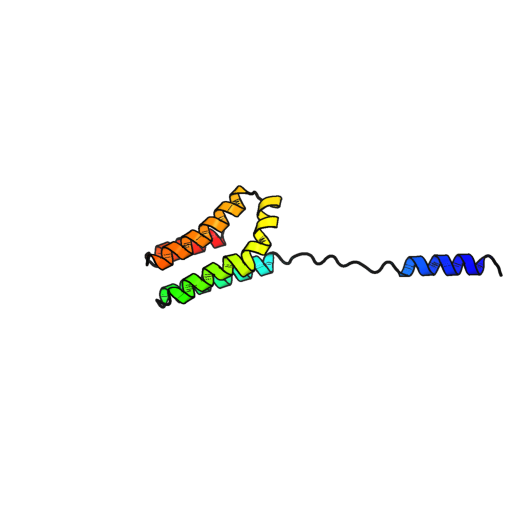293 1.00 98.81 94 MET A CA 1
ATOM 787 C C . MET A 1 94 ? -11.785 4.753 4.784 1.00 98.81 94 MET A C 1
ATOM 789 O O . MET A 1 94 ? -12.779 4.828 5.503 1.00 98.81 94 MET A O 1
ATOM 793 N N . ILE A 1 95 ? -10.575 4.442 5.269 1.00 98.81 95 ILE A N 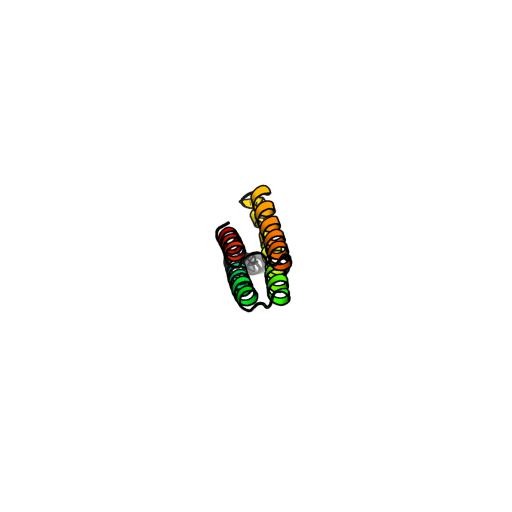1
ATOM 794 C CA . ILE A 1 95 ? -10.315 4.243 6.707 1.00 98.81 95 ILE A CA 1
ATOM 795 C C . ILE A 1 95 ? -10.600 5.535 7.486 1.00 98.81 95 ILE A C 1
ATOM 797 O O . ILE A 1 95 ? -11.240 5.503 8.533 1.00 98.81 95 ILE A O 1
ATOM 801 N N . GLY A 1 96 ? -10.153 6.686 6.972 1.00 98.31 96 GLY A N 1
ATOM 802 C CA . GLY A 1 96 ? -10.420 7.991 7.582 1.00 98.31 96 GLY A CA 1
ATOM 803 C C . GLY A 1 96 ? -11.900 8.377 7.626 1.00 98.31 96 GLY A C 1
ATOM 804 O O . GLY A 1 96 ? -12.311 9.094 8.530 1.00 98.31 96 GLY A O 1
ATOM 805 N N . GLU A 1 97 ? -12.689 7.883 6.676 1.00 98.56 97 GLU A N 1
ATOM 806 C CA . GLU A 1 97 ? -14.145 8.055 6.618 1.00 98.56 97 GLU A CA 1
ATOM 807 C C . GLU A 1 97 ? -14.915 7.033 7.463 1.00 98.56 97 GLU A C 1
ATOM 809 O O . GLU A 1 97 ? -16.134 7.139 7.573 1.00 98.56 97 GLU A O 1
ATOM 814 N N . GLY A 1 98 ? -14.238 6.035 8.038 1.00 98.31 98 GLY A N 1
ATOM 815 C CA . GLY A 1 98 ? -14.892 4.990 8.822 1.00 98.31 98 GLY A CA 1
ATOM 816 C C . GLY A 1 98 ? -15.770 4.057 7.982 1.00 98.31 98 GLY A C 1
ATOM 817 O O . GLY A 1 98 ? -16.821 3.619 8.449 1.00 98.31 98 GLY A O 1
ATOM 818 N N . LYS A 1 99 ? -15.385 3.769 6.730 1.00 98.75 99 LYS A N 1
ATOM 819 C CA . LYS A 1 99 ? -16.138 2.840 5.867 1.00 98.75 99 LYS A CA 1
ATOM 820 C C . LYS A 1 99 ? -16.251 1.441 6.496 1.00 98.75 99 LYS A C 1
ATOM 822 O O . LYS A 1 99 ? -15.355 1.037 7.237 1.00 98.75 99 LYS A O 1
ATOM 827 N N . PRO A 1 100 ? -17.310 0.666 6.208 1.00 98.62 100 PRO A N 1
ATOM 828 C CA . PRO A 1 100 ? -17.452 -0.690 6.736 1.00 98.62 100 PRO A CA 1
ATOM 829 C C . PRO A 1 100 ? -16.211 -1.563 6.495 1.00 98.62 100 PRO A C 1
ATOM 831 O O . PRO A 1 100 ? -15.619 -1.512 5.417 1.00 98.62 100 PRO A O 1
ATOM 834 N N . GLN A 1 101 ? -15.854 -2.407 7.472 1.00 98.50 101 GLN A N 1
ATOM 835 C CA . GLN A 1 101 ? -14.700 -3.323 7.400 1.00 98.50 101 GLN A CA 1
ATOM 836 C C . GLN A 1 101 ? -14.663 -4.110 6.080 1.00 98.50 101 GLN A C 1
ATOM 838 O O . GLN A 1 101 ? -13.633 -4.153 5.418 1.00 98.50 101 GLN A O 1
ATOM 843 N N . ALA A 1 102 ? -15.806 -4.652 5.650 1.00 98.56 102 ALA A N 1
ATOM 844 C CA . ALA A 1 102 ? -15.907 -5.418 4.410 1.00 98.56 102 ALA A CA 1
ATOM 845 C C . ALA A 1 102 ? -15.537 -4.602 3.156 1.00 98.56 102 ALA A C 1
ATOM 847 O O . ALA A 1 102 ? -14.939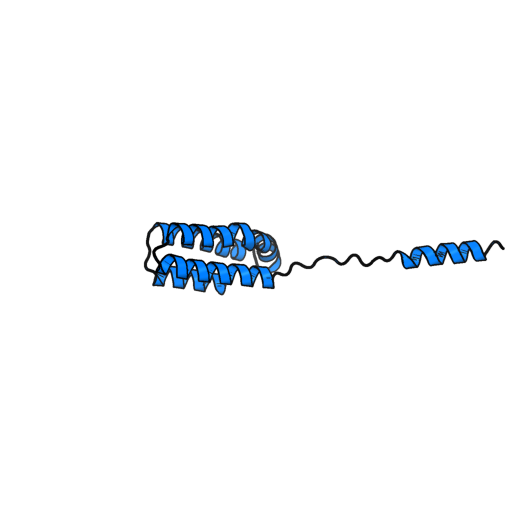 -5.140 2.229 1.00 98.56 102 ALA A O 1
ATOM 848 N N . GLU A 1 103 ? -15.861 -3.305 3.111 1.00 98.69 103 GLU A N 1
ATOM 849 C CA . GLU A 1 103 ? -15.478 -2.441 1.986 1.00 98.69 103 GLU A CA 1
ATOM 850 C C . GLU A 1 103 ? -13.966 -2.187 1.963 1.00 98.69 103 GLU A C 1
ATOM 852 O O . GLU A 1 103 ? -13.356 -2.209 0.893 1.00 98.69 103 GLU A O 1
ATOM 857 N N . ILE A 1 104 ? -13.356 -1.993 3.138 1.00 98.75 104 ILE A N 1
ATOM 858 C CA . ILE A 1 104 ? -11.901 -1.852 3.274 1.00 98.75 104 ILE A CA 1
ATOM 859 C C . ILE A 1 104 ? -11.198 -3.137 2.834 1.00 98.75 104 ILE A C 1
ATOM 861 O O . ILE A 1 104 ? -10.289 -3.082 2.007 1.00 98.75 104 ILE A O 1
ATOM 865 N N . ASP A 1 105 ? -11.650 -4.291 3.325 1.00 98.62 105 ASP A N 1
ATOM 866 C CA . ASP A 1 105 ? -11.052 -5.591 3.014 1.00 98.62 105 ASP A CA 1
ATOM 867 C C . ASP A 1 105 ? -11.155 -5.925 1.525 1.00 98.62 105 ASP A C 1
ATOM 869 O O . ASP A 1 105 ? -10.171 -6.348 0.917 1.00 98.62 105 ASP A O 1
ATOM 873 N N . ASN A 1 106 ? -12.301 -5.647 0.899 1.00 98.62 106 ASN A N 1
ATOM 874 C CA . ASN A 1 106 ? -12.470 -5.811 -0.544 1.00 98.62 106 ASN A CA 1
ATOM 875 C C . ASN A 1 106 ? -11.470 -4.959 -1.337 1.00 98.62 106 ASN A C 1
ATOM 877 O O . ASN A 1 106 ? -10.882 -5.436 -2.311 1.00 98.62 106 ASN A O 1
ATOM 881 N N . LYS A 1 107 ? -11.236 -3.710 -0.916 1.00 98.56 107 LYS A N 1
ATOM 882 C CA . LYS A 1 107 ? -10.268 -2.831 -1.580 1.00 98.56 107 LYS A CA 1
ATOM 883 C C . LYS A 1 107 ? -8.824 -3.297 -1.370 1.00 98.56 107 LYS A C 1
ATOM 885 O O . LYS A 1 107 ? -8.047 -3.292 -2.324 1.00 98.56 107 LYS A O 1
ATOM 890 N N . LEU A 1 108 ? -8.479 -3.738 -0.157 1.00 98.62 108 LEU A N 1
ATOM 891 C CA . LEU A 1 108 ? -7.169 -4.311 0.169 1.00 98.62 108 LEU A CA 1
ATOM 892 C C . LEU A 1 108 ? -6.886 -5.567 -0.665 1.00 98.62 108 LEU A C 1
ATOM 894 O O . LEU A 1 108 ? -5.810 -5.680 -1.249 1.00 98.62 108 LEU A O 1
ATOM 898 N N . ILE A 1 109 ? -7.851 -6.487 -0.771 1.00 98.38 109 ILE A N 1
ATOM 899 C CA . ILE A 1 109 ? -7.734 -7.700 -1.595 1.00 98.38 109 ILE A CA 1
ATOM 900 C C . ILE A 1 109 ? -7.544 -7.333 -3.066 1.00 98.38 109 ILE A C 1
ATOM 902 O O . ILE A 1 109 ? -6.642 -7.870 -3.706 1.00 98.38 109 ILE A O 1
ATOM 906 N N . GLY A 1 110 ? -8.339 -6.391 -3.585 1.00 97.88 110 GLY A N 1
ATOM 907 C CA . GLY A 1 110 ? -8.204 -5.910 -4.960 1.00 97.88 110 GLY A CA 1
ATOM 908 C C . GLY A 1 110 ? -6.798 -5.385 -5.264 1.00 97.88 110 GLY A C 1
ATOM 909 O O . GLY A 1 110 ? -6.240 -5.696 -6.314 1.00 97.88 110 GLY A O 1
ATOM 910 N N . LEU A 1 111 ? -6.189 -4.658 -4.324 1.00 97.69 111 LEU A N 1
ATOM 911 C CA . LEU A 1 111 ? -4.817 -4.169 -4.466 1.00 97.69 111 LEU A CA 1
ATOM 912 C C . LEU A 1 111 ? -3.772 -5.298 -4.430 1.00 97.69 111 LEU A C 1
ATOM 914 O O . LEU A 1 111 ? -2.818 -5.259 -5.198 1.00 97.69 111 LEU A O 1
ATOM 918 N N . LYS A 1 112 ? -3.951 -6.331 -3.598 1.00 96.25 112 LYS A N 1
ATOM 919 C CA . LYS A 1 112 ? -3.006 -7.465 -3.512 1.00 96.25 112 LYS A CA 1
ATOM 920 C C . LYS A 1 112 ? -2.911 -8.295 -4.791 1.00 96.25 112 LYS A C 1
ATOM 922 O O . LYS A 1 112 ? -1.869 -8.897 -5.034 1.00 96.25 112 LYS A O 1
ATOM 927 N N . VAL A 1 113 ? -4.002 -8.369 -5.552 1.00 92.06 113 VAL A N 1
ATOM 928 C CA . VAL A 1 113 ? -4.092 -9.140 -6.806 1.00 92.06 113 VAL A CA 1
ATOM 929 C C . VAL A 1 113 ? -3.954 -8.266 -8.054 1.00 92.06 113 VAL A C 1
ATOM 931 O O . VAL A 1 113 ? -4.156 -8.756 -9.163 1.00 92.06 113 VAL A O 1
ATOM 934 N N . SER A 1 114 ? -3.673 -6.971 -7.869 1.00 85.94 114 SER A N 1
ATOM 935 C CA . SER A 1 114 ? -3.467 -6.016 -8.956 1.00 85.94 114 SER A CA 1
ATOM 936 C C . SER A 1 114 ? -2.198 -6.345 -9.726 1.00 85.94 114 SER A C 1
ATOM 938 O O . SER A 1 114 ? -1.115 -6.373 -9.118 1.00 85.94 114 SER A O 1
#

pLDDT: mean 88.81, std 17.22, range [48.06, 98.94]

Foldseek 3Di:
DPVVVVVVVVVVVVVPPPDPPDDDDPLVVLLVQLLVLLVVLLVCVVVVVLVVSLVSLVCNVPVRLVVCLVVCCVPPHNVVSVVLNVLSVVLSVCSVVSHDSVVSVVSSVVSSVD

Sequence (114 aa):
MRIWHKLFLLCCCWWLSSSLAWATPDYQQWVNDIQSRLDKTSQLYQQQKNDEARTTVQMAYFEVFENLEGPIRINISAQKSYQMEAAFGEIRRMIGEGKPQAEIDNKLIGLKVS

Organism: NCBI:txid913028